Protein AF-A0ABD4T8B1-F1 (afdb_monomer_lite)

Structure (mmCIF, N/CA/C/O backbone):
data_AF-A0ABD4T8B1-F1
#
_entry.id   AF-A0ABD4T8B1-F1
#
loop_
_atom_site.group_PDB
_atom_site.id
_atom_site.type_symbol
_atom_site.label_atom_id
_atom_site.label_alt_id
_atom_site.label_comp_id
_atom_site.label_asym_id
_atom_site.label_entity_id
_atom_site.label_seq_id
_atom_site.pdbx_PDB_ins_code
_atom_site.Cartn_x
_atom_site.Cartn_y
_atom_site.Cartn_z
_atom_site.occupancy
_atom_site.B_iso_or_equiv
_atom_site.auth_seq_id
_atom_site.auth_comp_id
_atom_site.auth_asym_id
_atom_site.auth_atom_id
_atom_site.pdbx_PDB_model_num
ATOM 1 N N . MET A 1 1 ? 16.066 -5.317 0.548 1.00 47.53 1 MET A N 1
ATOM 2 C CA . MET A 1 1 ? 15.680 -4.752 1.863 1.00 47.53 1 MET A CA 1
ATOM 3 C C . MET A 1 1 ? 14.283 -4.160 1.744 1.00 47.53 1 MET A C 1
ATOM 5 O O . MET A 1 1 ? 14.102 -3.255 0.943 1.00 47.53 1 MET A O 1
ATOM 9 N N . GLN A 1 2 ? 13.294 -4.675 2.478 1.00 60.91 2 GLN A N 1
ATOM 10 C CA . GLN A 1 2 ? 11.937 -4.113 2.488 1.00 60.91 2 GLN A CA 1
ATOM 11 C C . GLN A 1 2 ? 11.828 -3.105 3.635 1.00 60.91 2 GLN A C 1
ATOM 13 O O . GLN A 1 2 ? 11.949 -3.477 4.801 1.00 60.91 2 GLN A O 1
ATOM 18 N N . LYS A 1 3 ? 11.628 -1.821 3.320 1.00 80.44 3 LYS A N 1
ATOM 19 C CA . LYS A 1 3 ? 11.434 -0.775 4.333 1.00 80.44 3 LYS A CA 1
ATOM 20 C C . LYS A 1 3 ? 9.938 -0.575 4.547 1.00 80.44 3 LYS A C 1
ATOM 22 O O . LYS A 1 3 ? 9.224 -0.233 3.609 1.00 80.44 3 LYS A O 1
ATOM 27 N N . THR A 1 4 ? 9.476 -0.809 5.771 1.00 89.12 4 THR A N 1
ATOM 28 C CA . THR A 1 4 ? 8.082 -0.582 6.175 1.00 89.12 4 THR A CA 1
ATOM 29 C C . THR A 1 4 ? 8.002 0.663 7.054 1.00 89.12 4 THR A C 1
ATOM 31 O O . THR A 1 4 ? 8.866 0.887 7.898 1.00 89.12 4 THR A O 1
ATOM 34 N N . GLN A 1 5 ? 6.973 1.475 6.844 1.00 92.31 5 GLN A N 1
ATOM 35 C CA . GLN A 1 5 ? 6.655 2.681 7.598 1.00 92.31 5 GLN A CA 1
ATOM 36 C C . GLN A 1 5 ? 5.165 2.688 7.939 1.00 92.31 5 GLN A C 1
ATOM 38 O O . GLN A 1 5 ? 4.346 2.165 7.184 1.00 92.31 5 GLN A O 1
ATOM 43 N N . ILE A 1 6 ? 4.819 3.306 9.063 1.00 93.50 6 ILE A N 1
ATOM 44 C CA . ILE A 1 6 ? 3.432 3.575 9.440 1.00 93.50 6 ILE A CA 1
ATOM 45 C C . ILE A 1 6 ? 3.153 5.050 9.158 1.00 93.50 6 ILE A C 1
ATOM 47 O O . ILE A 1 6 ? 3.938 5.913 9.545 1.00 93.50 6 ILE A O 1
ATOM 51 N N . VAL A 1 7 ? 2.068 5.331 8.441 1.00 92.94 7 VAL A N 1
ATOM 52 C CA . VAL A 1 7 ? 1.639 6.683 8.055 1.00 92.94 7 VAL A CA 1
ATOM 53 C C . VAL A 1 7 ? 0.155 6.854 8.356 1.00 92.94 7 VAL A C 1
ATOM 55 O O . VAL A 1 7 ? -0.572 5.869 8.433 1.00 92.94 7 VAL A O 1
ATOM 58 N N . HIS A 1 8 ? -0.322 8.087 8.498 1.00 92.62 8 HIS A N 1
ATOM 59 C CA . HIS A 1 8 ? -1.761 8.332 8.575 1.00 92.62 8 HIS A CA 1
ATOM 60 C C . HIS A 1 8 ? -2.398 8.162 7.192 1.00 92.62 8 HIS A C 1
ATOM 62 O O . HIS A 1 8 ? -1.858 8.615 6.179 1.00 92.62 8 HIS A O 1
ATOM 68 N N . CYS A 1 9 ? -3.540 7.485 7.150 1.00 88.31 9 CYS A N 1
ATOM 69 C CA . CYS A 1 9 ? -4.342 7.323 5.952 1.00 88.31 9 CYS A CA 1
ATOM 70 C C . CYS A 1 9 ? -4.906 8.688 5.532 1.00 88.31 9 CYS A C 1
ATOM 72 O O . CYS A 1 9 ? -5.559 9.338 6.351 1.00 88.31 9 CYS A O 1
ATOM 74 N N . PRO A 1 10 ? -4.724 9.113 4.270 1.00 84.94 10 PRO A N 1
ATOM 75 C CA . PRO A 1 10 ? -5.278 10.379 3.799 1.00 84.94 10 PRO A CA 1
ATOM 76 C C . PRO A 1 10 ? -6.811 10.355 3.700 1.00 84.94 10 PRO A C 1
ATOM 78 O O . PRO A 1 10 ? -7.427 11.411 3.656 1.00 84.94 10 PRO A O 1
ATOM 81 N N . THR A 1 11 ? -7.428 9.169 3.673 1.00 85.00 11 THR A N 1
ATOM 82 C CA . THR A 1 11 ? -8.882 9.009 3.542 1.00 85.00 11 THR A CA 1
ATOM 83 C C . THR A 1 11 ? -9.606 8.999 4.886 1.00 85.00 11 THR A C 1
ATOM 85 O O . THR A 1 11 ? -10.626 9.664 5.016 1.00 85.00 11 THR A O 1
ATOM 88 N N . CYS A 1 12 ? -9.113 8.262 5.888 1.00 88.75 12 CYS A N 1
ATOM 89 C CA . CYS A 1 12 ? -9.823 8.094 7.167 1.00 88.75 12 CYS A CA 1
ATOM 90 C C . CYS A 1 12 ? -9.037 8.552 8.404 1.00 88.75 12 CYS A C 1
ATOM 92 O O . CYS A 1 12 ? -9.540 8.443 9.518 1.00 88.75 12 CYS A O 1
ATOM 94 N N . GLY A 1 13 ? -7.790 9.005 8.247 1.00 89.62 13 GLY A N 1
ATOM 95 C CA . GLY A 1 13 ? -6.926 9.415 9.358 1.00 89.62 13 GLY A CA 1
ATOM 96 C C . GLY A 1 13 ? -6.360 8.267 10.205 1.00 89.62 13 GLY A C 1
ATOM 97 O O . GLY A 1 13 ? -5.432 8.493 10.976 1.00 89.62 13 GLY A O 1
ATOM 98 N N . SER A 1 14 ? -6.847 7.030 10.054 1.00 92.06 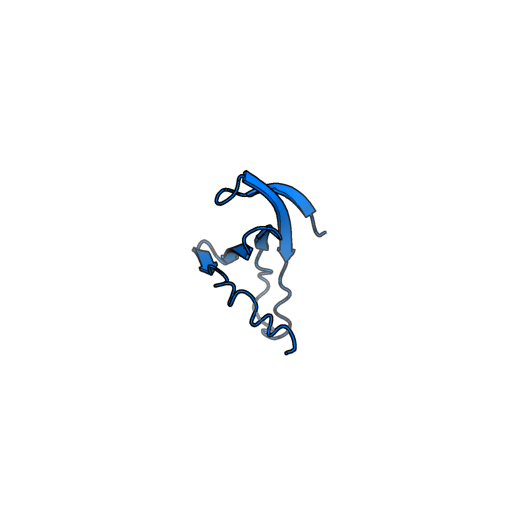14 SER A N 1
ATOM 99 C CA . SER A 1 14 ? -6.312 5.853 10.757 1.00 92.06 14 SER A CA 1
ATOM 100 C C . SER A 1 14 ? -4.894 5.498 10.301 1.00 92.06 14 SER A C 1
ATOM 102 O O . SER A 1 14 ? -4.422 5.950 9.260 1.00 92.06 14 SER A O 1
ATOM 104 N N . LEU A 1 15 ? -4.207 4.639 11.054 1.00 93.62 15 LEU A N 1
ATOM 105 C CA . LEU A 1 15 ? -2.873 4.173 10.680 1.00 93.62 15 LEU A CA 1
ATOM 106 C C . LEU A 1 15 ? -2.931 3.264 9.441 1.00 93.62 15 LEU A C 1
ATOM 108 O O . LEU A 1 15 ? -3.730 2.332 9.358 1.00 93.62 15 LEU A O 1
ATOM 112 N N . ALA A 1 16 ? -2.054 3.540 8.483 1.00 92.69 16 ALA A N 1
ATOM 113 C CA . ALA A 1 16 ? -1.848 2.791 7.255 1.00 92.69 16 ALA A CA 1
ATOM 114 C C . ALA A 1 16 ? -0.389 2.330 7.155 1.00 92.69 16 ALA A C 1
ATOM 116 O O . ALA A 1 16 ? 0.540 2.982 7.640 1.00 92.69 16 ALA A O 1
ATOM 117 N N . LYS A 1 17 ? -0.181 1.194 6.495 1.00 93.44 17 LYS A N 1
ATOM 118 C CA . LYS A 1 17 ? 1.129 0.582 6.292 1.00 93.44 17 LYS A CA 1
ATOM 119 C C . LYS A 1 17 ? 1.673 0.984 4.928 1.00 93.44 17 LYS A C 1
ATOM 121 O O . LYS A 1 17 ? 1.073 0.666 3.908 1.00 93.44 17 LYS A O 1
ATOM 126 N N . ARG A 1 18 ? 2.826 1.650 4.900 1.00 92.25 18 ARG A N 1
ATOM 127 C CA . ARG A 1 18 ? 3.579 1.976 3.684 1.00 92.25 18 ARG A CA 1
ATOM 128 C C . ARG A 1 18 ? 4.799 1.069 3.571 1.00 92.25 18 ARG A C 1
ATOM 130 O O . ARG A 1 18 ? 5.588 0.980 4.504 1.00 92.25 1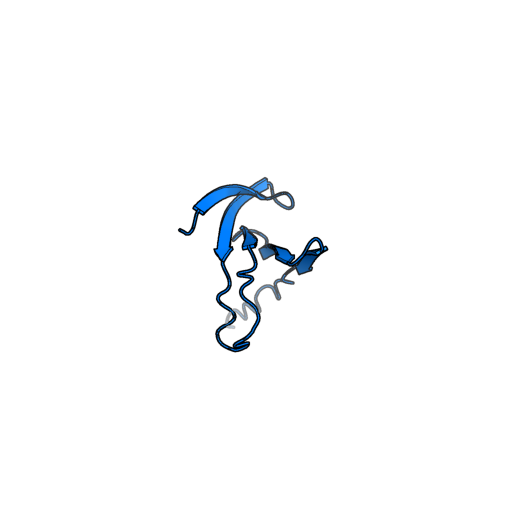8 ARG A O 1
ATOM 137 N N . GLN A 1 19 ? 4.974 0.404 2.439 1.00 91.19 19 GLN A N 1
ATOM 138 C CA . GLN A 1 19 ? 6.059 -0.544 2.205 1.00 91.19 19 GLN A CA 1
ATOM 139 C C . GLN A 1 19 ? 6.755 -0.254 0.883 1.00 91.19 19 GLN A C 1
ATOM 141 O O . GLN A 1 19 ? 6.093 -0.071 -0.138 1.00 91.19 19 GLN A O 1
ATOM 146 N N . LEU A 1 20 ? 8.087 -0.247 0.909 1.00 87.00 20 LEU A N 1
ATOM 147 C CA . LEU A 1 20 ? 8.903 -0.300 -0.296 1.00 87.00 20 LEU A CA 1
ATOM 148 C C . LEU A 1 20 ? 9.028 -1.761 -0.745 1.00 87.00 20 LEU A C 1
ATOM 150 O O . LEU A 1 20 ? 9.545 -2.603 -0.007 1.00 87.00 20 LEU A O 1
ATOM 154 N N . ILE A 1 21 ? 8.550 -2.037 -1.950 1.00 85.00 21 ILE A N 1
ATOM 155 C CA . ILE A 1 21 ? 8.532 -3.336 -2.609 1.00 85.00 21 ILE A CA 1
ATOM 156 C C . ILE A 1 21 ? 9.418 -3.225 -3.846 1.00 85.00 21 ILE A C 1
ATOM 158 O O . ILE A 1 21 ? 9.218 -2.353 -4.686 1.00 85.00 21 ILE A O 1
ATOM 162 N N . THR A 1 22 ? 10.398 -4.109 -3.963 1.00 76.75 22 THR A N 1
ATOM 163 C CA . THR A 1 22 ? 11.148 -4.294 -5.206 1.00 76.75 22 THR A CA 1
ATOM 164 C C . THR A 1 22 ? 10.515 -5.469 -5.926 1.00 76.75 22 THR A C 1
ATOM 166 O O . THR A 1 22 ? 10.478 -6.564 -5.365 1.00 76.75 22 THR A O 1
ATOM 169 N N . ILE A 1 23 ? 9.975 -5.244 -7.122 1.00 69.56 23 ILE A N 1
ATOM 170 C CA . ILE A 1 23 ? 9.388 -6.332 -7.907 1.00 69.56 23 ILE A CA 1
ATOM 171 C C . ILE A 1 23 ? 10.514 -6.941 -8.734 1.00 69.56 23 ILE A C 1
ATOM 173 O O . ILE A 1 23 ? 11.063 -6.293 -9.621 1.00 69.56 23 ILE A O 1
ATOM 177 N N . GLU A 1 24 ? 10.879 -8.183 -8.428 1.00 62.44 24 GLU A N 1
ATOM 178 C CA . GLU A 1 24 ? 11.712 -8.973 -9.328 1.00 62.44 24 GLU A CA 1
ATOM 179 C C . GLU A 1 24 ? 10.817 -9.470 -10.462 1.00 62.44 24 GLU A C 1
ATOM 181 O O . GLU A 1 24 ? 10.025 -10.398 -10.300 1.00 62.44 24 GLU A O 1
ATOM 186 N N . LEU A 1 25 ? 10.897 -8.807 -11.616 1.00 59.53 25 LEU A N 1
ATOM 187 C CA . LEU A 1 25 ? 10.287 -9.302 -12.843 1.00 59.53 25 LEU A CA 1
ATOM 188 C C . LEU A 1 25 ? 11.119 -10.494 -13.323 1.00 59.53 25 LEU A C 1
ATOM 190 O O . LEU A 1 25 ? 12.016 -10.351 -14.145 1.00 59.53 25 LEU A O 1
ATOM 194 N N . ALA A 1 26 ? 10.815 -11.679 -12.795 1.00 50.06 26 ALA A N 1
ATOM 195 C CA . ALA A 1 26 ? 11.498 -12.939 -13.099 1.00 50.06 26 ALA A CA 1
ATOM 196 C C . ALA A 1 26 ? 11.403 -13.388 -14.579 1.00 50.06 26 ALA A C 1
ATOM 198 O O . ALA A 1 26 ? 11.878 -14.467 -14.919 1.00 50.06 26 ALA A O 1
ATOM 199 N N . SER A 1 27 ? 10.804 -12.586 -15.466 1.00 48.66 27 SER A N 1
ATOM 200 C CA . SER A 1 27 ? 10.351 -13.034 -16.789 1.00 48.66 27 SER A CA 1
ATOM 201 C C . SER A 1 27 ? 10.908 -12.240 -17.975 1.00 48.66 27 SER A C 1
ATOM 203 O O . SER A 1 27 ? 10.510 -12.510 -19.105 1.00 48.66 27 SER A O 1
ATOM 205 N N . LEU A 1 28 ? 11.815 -11.276 -17.770 1.00 49.97 28 LEU A N 1
ATOM 206 C CA . LEU A 1 28 ? 12.467 -10.556 -18.873 1.00 49.97 28 LEU A CA 1
ATOM 207 C C . LEU A 1 28 ? 13.997 -10.638 -18.734 1.00 49.97 28 LEU A C 1
ATOM 209 O O . LEU A 1 28 ? 14.576 -9.849 -17.991 1.00 49.97 28 LEU A O 1
ATOM 213 N N . PRO A 1 29 ?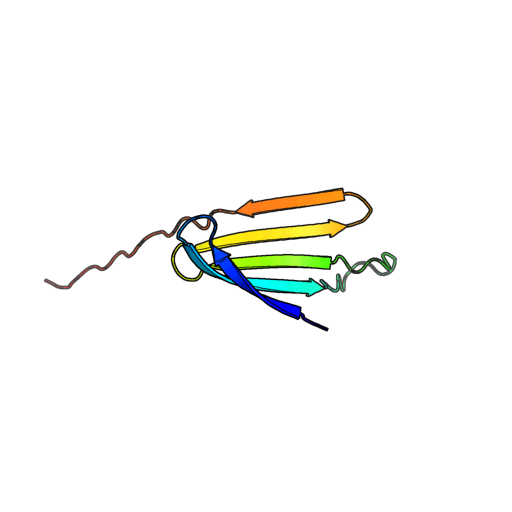 14.673 -11.548 -19.462 1.00 51.94 29 PRO A N 1
ATOM 214 C CA . PRO A 1 29 ? 16.118 -11.790 -19.340 1.00 51.94 29 PRO A CA 1
ATOM 215 C C . PRO A 1 29 ? 17.018 -10.616 -19.777 1.00 51.94 29 PRO A C 1
ATOM 217 O O . PRO A 1 29 ? 18.237 -10.737 -19.734 1.00 51.94 29 PRO A O 1
ATOM 220 N N . HIS A 1 30 ? 16.442 -9.477 -20.178 1.00 51.81 30 HIS A N 1
ATOM 221 C CA . HIS A 1 30 ? 17.166 -8.313 -20.705 1.00 51.81 30 HIS A CA 1
ATOM 222 C C . HIS A 1 30 ? 16.806 -6.981 -20.036 1.00 51.81 30 HIS A C 1
ATOM 224 O O . HIS A 1 30 ? 17.240 -5.935 -20.510 1.00 51.81 30 HIS A O 1
ATOM 230 N N . ARG A 1 31 ? 16.019 -6.985 -18.952 1.00 53.22 31 ARG A N 1
ATOM 231 C CA . ARG A 1 31 ? 15.696 -5.758 -18.213 1.00 53.22 31 ARG A CA 1
ATOM 232 C C . ARG A 1 31 ? 16.347 -5.827 -16.833 1.00 53.22 31 ARG A C 1
ATOM 234 O O . ARG A 1 31 ? 15.801 -6.420 -15.912 1.00 53.22 31 ARG A O 1
ATOM 241 N N . GLU A 1 32 ? 17.530 -5.226 -16.702 1.00 55.56 32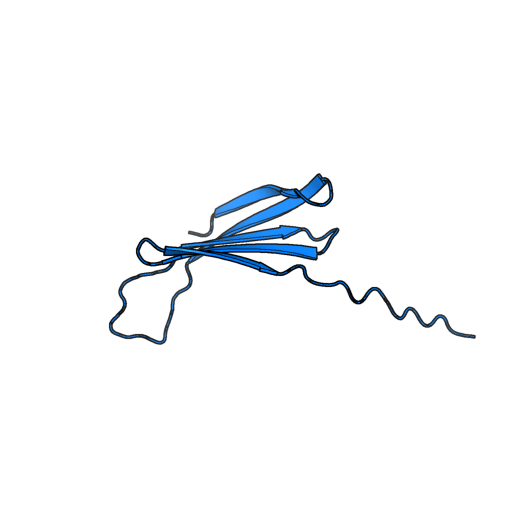 GLU A N 1
ATOM 242 C CA . GLU A 1 32 ? 18.270 -5.084 -15.429 1.00 55.56 32 GLU A CA 1
ATOM 243 C C . GLU A 1 32 ? 17.566 -4.173 -14.408 1.00 55.56 32 GLU A C 1
ATOM 245 O O . GLU A 1 32 ? 18.041 -3.946 -13.294 1.00 55.56 32 GLU A O 1
ATOM 250 N N . GLU A 1 33 ? 16.405 -3.648 -14.767 1.00 59.56 33 GLU A N 1
ATOM 251 C CA . GLU A 1 33 ? 15.703 -2.663 -13.981 1.00 59.56 33 GLU A CA 1
ATOM 252 C C . GLU A 1 33 ? 14.757 -3.341 -13.009 1.00 59.56 33 GLU A C 1
ATOM 254 O O . GLU A 1 33 ? 13.732 -3.918 -13.375 1.00 59.56 33 GLU A O 1
ATOM 259 N N . ARG A 1 34 ? 15.115 -3.25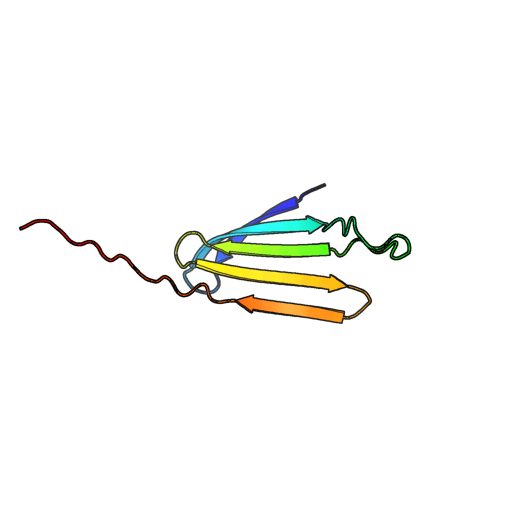6 -11.732 1.00 66.69 34 ARG A N 1
ATOM 260 C CA . ARG A 1 34 ? 14.257 -3.668 -10.628 1.00 66.69 34 ARG A CA 1
ATOM 261 C C . ARG A 1 34 ? 13.359 -2.487 -10.255 1.00 66.69 34 ARG A C 1
ATOM 263 O O . ARG A 1 34 ? 13.837 -1.594 -9.546 1.00 66.69 34 ARG A O 1
ATOM 270 N N . PRO A 1 35 ? 12.088 -2.438 -10.691 1.00 71.62 35 PRO A N 1
ATOM 271 C CA . PRO A 1 35 ? 11.221 -1.327 -10.341 1.00 71.62 35 PRO A CA 1
ATOM 272 C C . PRO A 1 35 ? 11.042 -1.250 -8.826 1.00 71.62 35 PRO A C 1
ATOM 274 O O . PRO A 1 35 ? 10.798 -2.251 -8.138 1.00 71.62 35 PRO A O 1
ATOM 277 N N . GLN A 1 36 ? 11.183 -0.034 -8.305 1.00 79.31 36 GLN A N 1
ATOM 278 C CA . GLN A 1 36 ? 10.893 0.268 -6.914 1.00 79.31 36 GLN A CA 1
ATOM 279 C C . GLN A 1 36 ? 9.449 0.743 -6.817 1.00 79.31 36 GLN A C 1
ATOM 281 O O . GLN A 1 36 ? 9.062 1.738 -7.431 1.00 79.31 36 GLN A O 1
ATOM 286 N N . CYS A 1 37 ? 8.655 0.027 -6.030 1.00 84.25 37 CYS A N 1
ATOM 287 C CA . CYS A 1 37 ? 7.259 0.336 -5.794 1.00 84.25 37 CYS A CA 1
ATOM 288 C C . CYS A 1 37 ? 7.021 0.691 -4.327 1.00 84.25 37 CYS A C 1
ATOM 290 O O . CYS A 1 37 ? 7.531 0.044 -3.419 1.00 84.25 37 CYS A O 1
ATOM 292 N N . ILE A 1 38 ? 6.204 1.704 -4.075 1.00 87.56 38 ILE A N 1
ATOM 293 C CA . ILE A 1 38 ? 5.714 2.084 -2.757 1.00 87.56 38 ILE A CA 1
ATOM 294 C C . ILE A 1 38 ? 4.244 1.683 -2.683 1.00 87.56 38 ILE A C 1
ATOM 296 O O . ILE A 1 38 ? 3.410 2.247 -3.387 1.00 87.56 38 ILE A O 1
ATOM 300 N N . ARG A 1 39 ? 3.913 0.738 -1.802 1.00 88.38 39 ARG A N 1
ATOM 301 C CA . ARG A 1 39 ? 2.538 0.306 -1.511 1.00 88.38 39 ARG A CA 1
ATOM 302 C C . ARG A 1 39 ? 2.093 0.888 -0.177 1.00 88.38 39 ARG A C 1
ATOM 304 O O . ARG A 1 39 ? 2.748 0.645 0.827 1.00 88.38 39 ARG A O 1
ATOM 311 N N . THR A 1 40 ? 1.008 1.654 -0.153 1.00 89.94 40 THR A N 1
ATOM 312 C CA . THR A 1 40 ? 0.362 2.158 1.069 1.00 89.94 40 THR A CA 1
ATOM 313 C C . THR A 1 40 ? -1.014 1.519 1.205 1.00 89.94 40 THR A C 1
ATOM 315 O O . THR A 1 40 ? -1.820 1.644 0.291 1.00 89.94 40 THR A O 1
ATOM 318 N N . GLU A 1 41 ? -1.277 0.857 2.327 1.00 90.75 41 GLU A N 1
ATOM 319 C CA . GLU A 1 41 ? -2.500 0.093 2.594 1.00 90.75 41 GLU A CA 1
ATOM 320 C C . GLU A 1 41 ? -3.088 0.492 3.951 1.00 90.75 41 GLU A C 1
ATOM 322 O O . GLU A 1 41 ? -2.384 0.469 4.963 1.00 90.75 41 GLU A O 1
ATOM 327 N N . CYS A 1 42 ? -4.367 0.862 3.988 1.00 89.56 42 CYS A N 1
ATOM 328 C CA . CYS A 1 42 ? -5.096 1.103 5.228 1.00 89.56 42 CYS A CA 1
ATOM 329 C C . CYS A 1 42 ? -6.093 -0.033 5.485 1.00 89.56 42 CYS A C 1
ATOM 331 O O . CYS A 1 42 ? -6.995 -0.215 4.672 1.00 89.56 42 CYS A O 1
ATOM 333 N N . PRO A 1 43 ? -6.008 -0.732 6.630 1.00 87.81 43 PRO A N 1
ATOM 334 C CA . PRO A 1 43 ? -6.934 -1.815 6.965 1.00 87.81 43 PRO A CA 1
ATOM 335 C C . PRO A 1 43 ? -8.320 -1.331 7.430 1.00 87.81 43 PRO A C 1
ATOM 337 O O . PRO A 1 43 ? -9.180 -2.153 7.714 1.00 87.81 43 PRO A O 1
ATOM 340 N N . HIS A 1 44 ? -8.531 -0.019 7.590 1.00 87.31 44 HIS A N 1
ATOM 341 C CA . HIS A 1 44 ? -9.782 0.535 8.125 1.00 87.31 44 HIS A CA 1
ATOM 342 C C . HIS A 1 44 ? -10.772 0.964 7.033 1.00 87.31 44 HIS A C 1
ATOM 344 O O . HIS A 1 44 ? -11.982 0.913 7.230 1.00 87.31 44 HIS A O 1
ATOM 350 N N . CYS A 1 45 ? -10.274 1.469 5.905 1.00 87.56 45 CYS A N 1
ATOM 351 C CA . CYS A 1 45 ? -11.109 2.022 4.831 1.00 87.56 45 CYS A CA 1
ATOM 352 C C . CYS A 1 45 ? -10.756 1.454 3.454 1.00 87.56 45 CYS A C 1
ATOM 354 O O . CYS A 1 45 ? -11.140 2.030 2.441 1.00 87.56 45 CYS A O 1
ATOM 356 N N . ASP A 1 46 ? -9.978 0.371 3.430 1.00 80.81 46 ASP A N 1
ATOM 357 C CA . ASP A 1 46 ? -9.447 -0.293 2.238 1.00 80.81 46 ASP A CA 1
ATOM 358 C C . ASP A 1 46 ? -8.775 0.650 1.233 1.00 80.81 46 ASP A C 1
ATOM 360 O O . ASP A 1 46 ? -8.750 0.431 0.020 1.00 80.81 46 ASP A O 1
ATOM 364 N N . TYR A 1 47 ? -8.173 1.716 1.758 1.00 85.06 47 TYR A N 1
ATOM 365 C CA . TYR A 1 47 ? -7.317 2.590 0.978 1.00 85.06 47 TYR A CA 1
ATOM 366 C C . TYR A 1 47 ? -6.084 1.808 0.526 1.00 85.06 47 TYR A C 1
ATOM 368 O O . TYR A 1 47 ? -5.271 1.400 1.360 1.00 85.06 47 TYR A O 1
ATOM 376 N N . LEU A 1 48 ? -5.916 1.655 -0.787 1.00 87.06 48 LEU A N 1
ATOM 377 C CA . LEU A 1 48 ? -4.730 1.072 -1.398 1.00 87.06 48 LEU A CA 1
ATOM 378 C C . LEU A 1 48 ? -4.155 2.027 -2.446 1.00 87.06 48 LEU A C 1
ATOM 380 O O . LEU A 1 48 ? -4.814 2.423 -3.404 1.00 87.06 48 LEU A O 1
ATOM 384 N N . MET A 1 49 ? -2.883 2.365 -2.278 1.00 86.38 49 MET A N 1
ATOM 385 C CA . MET A 1 49 ? -2.133 3.186 -3.219 1.00 86.38 49 MET A CA 1
ATOM 386 C C . MET A 1 49 ? -0.825 2.489 -3.561 1.00 86.38 49 MET A C 1
ATOM 388 O O . MET A 1 49 ? -0.056 2.149 -2.660 1.00 86.38 49 MET A O 1
ATOM 392 N N . VAL A 1 50 ? -0.554 2.305 -4.851 1.00 86.00 50 VAL A N 1
ATOM 393 C CA . VAL A 1 50 ? 0.704 1.732 -5.338 1.00 86.00 50 VAL A CA 1
ATOM 394 C C . VAL A 1 50 ? 1.342 2.722 -6.306 1.00 86.00 50 VAL A C 1
ATOM 396 O O . VAL A 1 50 ? 0.756 3.068 -7.329 1.00 86.00 50 VAL A O 1
ATOM 399 N N . LEU A 1 51 ? 2.539 3.199 -5.966 1.00 83.81 51 LEU A N 1
ATOM 400 C CA . LEU A 1 51 ? 3.368 4.015 -6.851 1.00 83.81 51 LEU A CA 1
ATOM 401 C C . LEU A 1 51 ? 4.552 3.180 -7.286 1.00 83.81 51 LEU A C 1
ATOM 403 O O . LEU A 1 51 ? 5.311 2.748 -6.428 1.00 83.81 51 LEU A O 1
ATOM 407 N N . CYS A 1 52 ? 4.737 2.988 -8.584 1.00 80.31 52 CYS A N 1
ATOM 408 C CA . CYS A 1 52 ? 5.921 2.327 -9.114 1.00 80.31 52 CYS A CA 1
ATOM 409 C C . CYS A 1 52 ? 6.739 3.315 -9.941 1.00 80.31 52 CYS A C 1
ATOM 411 O O . CYS A 1 52 ? 6.190 4.080 -10.737 1.00 80.31 52 CYS A O 1
ATOM 413 N N . VAL A 1 53 ? 8.054 3.292 -9.729 1.00 72.69 53 VAL A N 1
ATOM 414 C CA . VAL A 1 53 ? 9.022 4.047 -10.522 1.00 72.69 53 VAL A CA 1
ATOM 415 C C . VAL A 1 53 ? 9.732 3.063 -11.445 1.00 72.69 53 VAL A C 1
ATOM 417 O O . VAL A 1 53 ? 10.489 2.208 -10.981 1.00 72.69 53 VAL A O 1
ATOM 420 N N . CYS A 1 54 ? 9.468 3.193 -12.743 1.00 67.19 54 CYS A N 1
ATOM 421 C CA . CYS A 1 54 ? 10.170 2.505 -13.825 1.00 67.19 54 CYS A CA 1
ATOM 422 C C . CYS A 1 54 ? 10.699 3.596 -14.769 1.00 67.19 54 CYS A C 1
ATOM 424 O O . CYS A 1 54 ? 9.915 4.473 -15.111 1.00 67.19 54 CYS A O 1
ATOM 426 N N . GLU A 1 55 ? 11.982 3.585 -15.151 1.00 60.25 55 GLU A N 1
ATOM 427 C CA . GLU A 1 55 ? 12.577 4.445 -16.206 1.00 60.25 55 GLU A CA 1
ATOM 428 C C . GLU A 1 55 ? 11.942 5.835 -16.376 1.00 60.25 55 GLU A C 1
ATOM 430 O O . GLU A 1 55 ? 11.212 6.086 -17.336 1.00 60.25 55 GLU A O 1
ATOM 435 N N . ASN A 1 56 ? 12.188 6.752 -15.433 1.00 52.47 56 ASN A N 1
ATOM 436 C CA . ASN A 1 56 ? 11.694 8.137 -15.495 1.00 52.47 56 ASN A CA 1
ATOM 437 C C . ASN A 1 56 ? 10.164 8.312 -15.657 1.00 52.47 56 ASN A C 1
ATOM 439 O O . ASN A 1 56 ? 9.698 9.431 -15.866 1.00 52.47 56 ASN A O 1
ATOM 443 N N . GLN A 1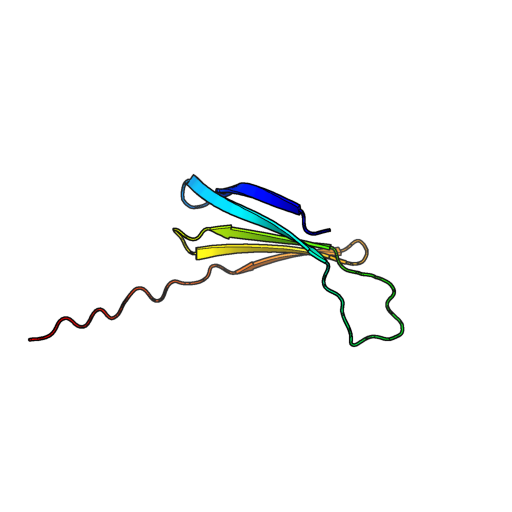 57 ? 9.368 7.252 -15.513 1.00 54.75 57 GLN A N 1
ATOM 444 C CA . GLN A 1 57 ? 7.916 7.278 -15.634 1.00 54.75 57 GLN A CA 1
ATOM 445 C C . GLN A 1 57 ? 7.281 6.877 -14.301 1.00 54.75 57 GLN A C 1
ATOM 447 O O . GLN A 1 57 ? 7.325 5.729 -13.852 1.00 54.75 57 GLN A O 1
ATOM 452 N N . LEU A 1 58 ? 6.689 7.871 -13.639 1.00 54.91 58 LEU A N 1
ATOM 453 C CA . LEU A 1 58 ? 5.891 7.686 -12.433 1.00 54.91 58 LEU A CA 1
ATOM 454 C C . LEU A 1 58 ? 4.539 7.094 -12.828 1.00 54.91 58 LEU A C 1
ATOM 456 O O . LEU A 1 58 ? 3.681 7.797 -13.354 1.00 54.91 58 LEU A O 1
ATOM 460 N N . THR A 1 59 ? 4.332 5.808 -12.547 1.00 60.91 59 THR A N 1
ATOM 461 C CA . THR A 1 59 ? 3.002 5.205 -12.673 1.00 60.91 59 THR A CA 1
ATOM 462 C C . THR A 1 59 ? 2.327 5.252 -11.306 1.00 60.91 59 THR A C 1
ATOM 464 O O . THR A 1 59 ? 2.674 4.492 -10.398 1.00 60.91 59 THR A O 1
ATOM 467 N N . GLN A 1 60 ? 1.387 6.185 -11.138 1.00 54.72 60 GLN A N 1
ATOM 468 C CA . GLN A 1 60 ? 0.541 6.279 -9.950 1.00 54.72 60 GLN A CA 1
ATOM 469 C C . GLN A 1 60 ? -0.765 5.529 -10.216 1.00 54.72 60 GLN A C 1
ATOM 471 O O . GLN A 1 60 ? -1.575 5.965 -11.030 1.00 54.72 60 GLN A O 1
ATOM 476 N N . VAL A 1 61 ? -0.983 4.411 -9.520 1.00 61.97 61 VAL A N 1
ATOM 477 C CA . VAL A 1 61 ? -2.257 3.684 -9.572 1.00 61.97 61 VAL A CA 1
ATOM 478 C C . VAL A 1 61 ? -2.998 3.906 -8.259 1.00 61.97 61 VAL A C 1
ATOM 480 O O . VAL A 1 61 ? -2.545 3.498 -7.184 1.00 61.97 61 VAL A O 1
ATOM 483 N N . TYR A 1 62 ? -4.146 4.574 -8.357 1.00 60.53 62 TYR A N 1
ATOM 484 C CA . TYR A 1 62 ? -5.127 4.676 -7.285 1.00 60.53 62 TYR A CA 1
ATOM 485 C C . TYR A 1 62 ? -6.243 3.672 -7.568 1.00 60.53 62 TYR A C 1
ATOM 487 O O . TYR A 1 62 ? -7.044 3.876 -8.477 1.00 60.53 62 TYR A O 1
ATOM 495 N N . ALA A 1 63 ? -6.272 2.575 -6.816 1.00 58.06 63 ALA A N 1
ATOM 496 C CA . ALA A 1 63 ? -7.369 1.621 -6.855 1.00 58.06 63 ALA A CA 1
ATOM 497 C C . ALA A 1 63 ? -8.127 1.740 -5.526 1.00 58.06 63 ALA A C 1
ATOM 499 O O . ALA A 1 63 ? -7.658 1.203 -4.520 1.00 58.06 63 ALA A O 1
ATOM 500 N N . PRO A 1 64 ? -9.264 2.459 -5.476 1.00 50.28 64 PRO A N 1
ATOM 501 C CA . PRO A 1 64 ? -10.153 2.346 -4.337 1.00 50.28 64 PRO A CA 1
ATOM 502 C C . PRO A 1 64 ? -10.672 0.910 -4.337 1.00 50.28 64 PRO A C 1
ATOM 504 O O . PRO A 1 64 ? -11.369 0.496 -5.264 1.00 50.28 64 PRO A O 1
ATOM 507 N N . ILE A 1 65 ? -10.300 0.126 -3.329 1.00 52.66 65 ILE A N 1
ATOM 508 C CA . ILE A 1 65 ? -10.948 -1.160 -3.116 1.00 52.66 65 ILE A CA 1
ATOM 509 C C . ILE A 1 65 ? -12.353 -0.800 -2.634 1.00 52.66 65 ILE A C 1
ATOM 511 O O . ILE A 1 65 ? -12.553 -0.349 -1.507 1.00 52.66 65 ILE A O 1
ATOM 515 N N . THR A 1 66 ? -13.340 -0.907 -3.519 1.00 45.41 66 THR A N 1
ATOM 516 C CA . THR A 1 66 ? -14.740 -0.851 -3.113 1.00 45.41 66 THR A CA 1
ATOM 517 C C . THR A 1 66 ? -14.994 -2.046 -2.208 1.00 45.41 66 THR A C 1
ATOM 519 O O . THR A 1 66 ? -15.142 -3.170 -2.685 1.00 45.41 66 THR A O 1
ATOM 522 N N . ASN A 1 67 ? -15.033 -1.797 -0.901 1.00 47.28 67 ASN A N 1
ATOM 523 C CA . ASN A 1 67 ? -15.664 -2.684 0.062 1.00 47.28 67 ASN A CA 1
ATOM 524 C C . ASN A 1 67 ? -17.084 -2.992 -0.433 1.00 47.28 67 ASN A C 1
ATOM 526 O O . ASN A 1 67 ? -17.988 -2.164 -0.314 1.00 47.28 67 ASN A O 1
ATOM 530 N N . LEU A 1 68 ? -17.302 -4.190 -0.976 1.00 45.81 68 LEU A N 1
ATOM 531 C CA . LEU A 1 68 ? -18.611 -4.829 -0.920 1.00 45.81 68 LEU A CA 1
ATOM 532 C C . LEU A 1 68 ? -18.847 -5.180 0.550 1.00 45.81 68 LEU A C 1
ATOM 534 O O . LEU A 1 68 ? -18.534 -6.274 1.017 1.00 45.81 68 LEU A O 1
ATOM 538 N N . THR A 1 69 ? -19.321 -4.202 1.313 1.00 43.69 69 THR A N 1
ATOM 539 C CA . THR A 1 69 ? -19.640 -4.362 2.725 1.00 43.69 69 THR A CA 1
ATOM 540 C C . THR A 1 69 ? -20.707 -5.450 2.875 1.00 43.69 69 THR A C 1
ATOM 542 O O . THR A 1 69 ? -21.849 -5.263 2.472 1.00 43.69 69 THR A O 1
ATOM 545 N N . ARG A 1 70 ? -20.314 -6.578 3.479 1.00 49.03 70 ARG A N 1
ATOM 546 C CA . ARG A 1 70 ? -21.128 -7.465 4.332 1.00 49.03 70 ARG A CA 1
ATOM 547 C C . ARG A 1 70 ? -22.581 -7.705 3.884 1.00 49.03 70 ARG A C 1
ATOM 549 O O . ARG A 1 70 ? -23.499 -7.061 4.386 1.00 49.03 70 ARG A O 1
ATOM 556 N N . ALA A 1 71 ? -22.815 -8.795 3.155 1.00 44.06 71 ALA A N 1
ATOM 557 C CA . ALA A 1 71 ? -24.036 -9.570 3.376 1.00 44.06 71 ALA A CA 1
ATOM 558 C C . ALA A 1 71 ? -23.893 -10.325 4.713 1.00 44.06 71 ALA A C 1
ATOM 560 O O . ALA A 1 71 ? -23.539 -11.499 4.750 1.00 44.06 71 ALA A O 1
ATOM 561 N N . VAL A 1 72 ? -24.112 -9.633 5.836 1.00 48.88 72 VAL A N 1
ATOM 562 C CA . VAL A 1 72 ? -24.529 -10.316 7.069 1.00 48.88 72 VAL A CA 1
ATOM 563 C C . VAL A 1 72 ? -26.004 -10.636 6.871 1.00 48.88 72 VAL A C 1
ATOM 565 O O . VAL A 1 72 ? -26.871 -9.823 7.173 1.00 48.88 72 VAL A O 1
ATOM 568 N N . SER A 1 73 ? -26.296 -11.806 6.313 1.00 47.84 73 SER A N 1
ATOM 569 C CA . SER A 1 73 ? -27.594 -12.439 6.513 1.00 47.84 73 SER A CA 1
ATOM 570 C C . SER A 1 73 ? -27.595 -13.015 7.930 1.00 47.84 73 SER A C 1
ATOM 572 O O . SER A 1 73 ? -27.030 -14.082 8.171 1.00 47.84 73 SER A O 1
ATOM 574 N N . SER A 1 74 ? -28.161 -12.273 8.884 1.00 40.97 74 SER A N 1
ATOM 575 C CA . SER A 1 74 ? -28.575 -12.848 10.167 1.00 40.97 74 SER A CA 1
ATOM 576 C C . SER A 1 74 ? -29.665 -13.903 9.932 1.00 40.97 74 SER A C 1
ATOM 578 O O . SER A 1 74 ? -30.462 -13.743 9.006 1.00 40.97 74 SER A O 1
ATOM 580 N N . PRO A 1 75 ? -29.713 -14.967 10.751 1.00 52.78 75 PRO A N 1
ATOM 581 C CA . PRO A 1 75 ? -30.723 -16.007 10.637 1.00 52.78 75 PRO A CA 1
ATOM 582 C C . PRO A 1 75 ? -32.052 -15.512 11.224 1.00 52.78 75 PRO A C 1
ATOM 584 O O . PRO A 1 75 ? -32.066 -14.887 12.288 1.00 52.78 75 PRO A O 1
ATOM 587 N N . GLN A 1 76 ? -33.152 -15.812 10.537 1.00 45.62 76 GLN A N 1
ATOM 588 C CA . GLN A 1 76 ? -34.480 -15.962 11.135 1.00 45.62 76 GLN A CA 1
ATOM 589 C C . GLN A 1 76 ? -34.909 -17.413 10.973 1.00 45.62 76 GLN A C 1
ATOM 591 O O . GLN A 1 76 ? -34.615 -17.980 9.895 1.00 45.62 76 GLN A O 1
#

Secondary structure (DSSP, 8-state):
---EEEEE-TTTSSEEEEEEEE---TT-TT-----EEEEEE-TTT-EEEEEEEETTEEEEEEEE------------

Sequence (76 aa):
MQKTQIVHCPTCGSLAKRQLITIELASLPHREERPQCIRTECPHCDYLMVLCVCENQLTQVYAPITNLTRAVSSPQ

pLDDT: mean 70.73, std 17.7, range [40.97, 93.62]

Foldseek 3Di:
DKDKDWDQDPPPRDIKIKIWDFDDPVPDPPDPDGKTKIWIADPPQRFIWIWIDDDNDTDTDGDRPPPPPDPPPDDD

Organism: NCBI:txid1574623

Radius of gyration: 16.63 Å; chains: 1; bounding box: 53×26×32 Å